Protein AF-A0A7S4HW28-F1 (afdb_monomer_lite)

Sequence (178 aa):
MPKGHEYREDPERFQRYLGRVSMVLRLIGKGMRHLHQEGVVHGNLSLETCGKFGDQWKLMGVAKAELVGERFPPSLLGENSPPESIDALSKLFKKRLAASPAMDMWAFGKLMFEVIVGAPLIVFNKTKKTHHDMMALATIGGWNEGNLQEVVDQLTEAGIGTLGVDLVTHCLCPLPED

Secondary structure (DSSP, 8-state):
--S--GGGSSHHHHHHHHHHHHHHHHHHHHHHHHHHHTTEE----SGGGEEEETTEEEE--GGG-EETTSEE-GGG--TT--GGGB-TTT-SB-S-EE--HHHHHHHHHHHHHHHHHSS-SS---TTS-GGG-HHHHHHHHT--HHHHHHHHHHHHHTT--HHHHHHHHHHT-SSTT-

pLDDT: mean 90.47, std 9.58, range [35.88, 97.69]

Radius of gyration: 16.27 Å; chains: 1; bounding box: 37×36×38 Å

Organism: NCBI:txid265563

Foldseek 3Di:
DDDDPVLLVPPVSLVVLVVVLVVQLVLVVVQLVVCVVVQKFQLQDDPVQWDDDPNDIDGHNSVQIDGAQDWRALVSDFLQFALVQADQPVLFGDRGDGRDSLRVLSSSLQRLLCSLLVHGLFDDDPVDGRRPRSVSSNCRNVDDPVSLVVSLVSNVVSPPDDVSSVSSSVSRHNDSVD

InterPro domains:
  IPR011009 Protein kinase-like domain superfamily [SSF56112] (24-176)

Structure (mmCIF, N/CA/C/O backbone):
data_AF-A0A7S4HW28-F1
#
_entry.id   AF-A0A7S4HW28-F1
#
loop_
_atom_site.group_PDB
_atom_site.id
_atom_site.type_symbol
_atom_site.label_atom_id
_atom_site.label_alt_id
_atom_site.label_comp_id
_atom_site.label_asym_id
_atom_site.label_entity_id
_atom_site.label_seq_id
_atom_site.pdbx_PDB_ins_code
_atom_site.Cartn_x
_atom_site.Cartn_y
_atom_site.Cartn_z
_atom_site.occupancy
_atom_site.B_iso_or_equiv
_atom_site.auth_seq_id
_atom_site.auth_comp_id
_atom_site.auth_asym_id
_atom_site.auth_atom_id
_atom_site.pdbx_PDB_model_num
ATOM 1 N N . MET A 1 1 ? -19.281 8.237 -2.129 1.00 35.88 1 MET A N 1
ATOM 2 C CA . MET A 1 1 ? -18.638 7.702 -0.910 1.00 35.88 1 MET A CA 1
ATOM 3 C C . MET A 1 1 ? -19.530 8.058 0.267 1.00 35.88 1 MET A C 1
ATOM 5 O O . MET A 1 1 ? -20.006 9.191 0.271 1.00 35.88 1 MET A O 1
ATOM 9 N N . PRO A 1 2 ? -19.857 7.124 1.177 1.00 37.12 2 PRO A N 1
ATOM 10 C CA . PRO A 1 2 ? -20.675 7.444 2.342 1.00 37.12 2 PRO A CA 1
ATOM 11 C C . PRO A 1 2 ? -19.987 8.542 3.156 1.00 37.12 2 PRO A C 1
ATOM 13 O O . PRO A 1 2 ? -18.766 8.528 3.303 1.00 37.12 2 PRO A O 1
ATOM 16 N N . LYS A 1 3 ? -20.770 9.516 3.617 1.00 43.44 3 LYS A N 1
ATOM 17 C CA . LYS A 1 3 ? -20.318 10.573 4.521 1.00 43.44 3 LYS A CA 1
ATOM 18 C C . LYS A 1 3 ? -19.989 9.958 5.887 1.00 43.44 3 LYS A C 1
ATOM 20 O O . LYS A 1 3 ? -20.760 9.133 6.358 1.00 43.44 3 LYS A O 1
ATOM 25 N N . GLY A 1 4 ? -18.883 10.409 6.478 1.00 59.78 4 GLY A N 1
ATOM 26 C CA . GLY A 1 4 ? -18.579 10.320 7.907 1.00 59.78 4 GLY A CA 1
ATOM 27 C C . GLY A 1 4 ? -18.082 8.960 8.391 1.00 59.78 4 GLY A C 1
ATOM 28 O O . GLY A 1 4 ? -18.775 7.952 8.294 1.00 59.78 4 GLY A O 1
ATOM 29 N N . HIS A 1 5 ? -16.901 8.935 9.008 1.00 66.56 5 HIS A N 1
ATOM 30 C CA . HIS A 1 5 ? -16.406 7.809 9.805 1.00 66.56 5 HIS A CA 1
ATOM 31 C C . HIS A 1 5 ? -17.216 7.628 11.109 1.00 66.56 5 HIS A C 1
ATOM 33 O O . HIS A 1 5 ? -16.648 7.321 12.146 1.00 66.56 5 HIS A O 1
ATOM 39 N N . GLU A 1 6 ? -18.543 7.793 11.068 1.00 73.69 6 GLU A N 1
ATOM 40 C CA . GLU A 1 6 ? -19.472 7.742 12.212 1.00 73.69 6 GLU A CA 1
ATOM 41 C C . GLU A 1 6 ? -19.380 6.407 12.967 1.00 73.69 6 GLU A C 1
ATOM 43 O O . GLU A 1 6 ? -19.633 6.322 14.162 1.00 73.69 6 GLU A O 1
ATOM 48 N N . TYR A 1 7 ? -18.953 5.337 12.289 1.00 75.12 7 TYR A N 1
ATOM 49 C CA . TYR A 1 7 ? -18.703 4.043 12.923 1.00 75.12 7 TYR A CA 1
ATOM 50 C C . TYR A 1 7 ? -17.519 4.042 13.902 1.00 75.12 7 TYR A C 1
ATOM 52 O O . TYR A 1 7 ? -17.384 3.071 14.640 1.00 75.12 7 TYR A O 1
ATOM 60 N N . ARG A 1 8 ? -16.659 5.071 13.883 1.00 80.50 8 ARG A N 1
ATOM 61 C CA . ARG A 1 8 ? -15.548 5.242 14.831 1.00 80.50 8 ARG A CA 1
ATOM 62 C C . ARG A 1 8 ? -15.997 5.806 16.174 1.00 80.50 8 ARG A C 1
ATOM 64 O O . ARG A 1 8 ? -15.308 5.588 17.161 1.00 80.50 8 ARG A O 1
ATOM 71 N N . GLU A 1 9 ? -17.134 6.498 16.217 1.00 84.94 9 GLU A N 1
ATOM 72 C CA . GLU A 1 9 ? -17.685 7.059 17.458 1.00 84.94 9 GLU A CA 1
ATOM 73 C C . GLU A 1 9 ? -18.259 5.970 18.377 1.00 84.94 9 GLU A C 1
ATOM 75 O O . GLU A 1 9 ? -18.348 6.160 19.587 1.00 84.94 9 GLU A O 1
ATOM 80 N N . ASP A 1 10 ? -18.610 4.811 17.809 1.00 89.38 10 ASP A N 1
ATOM 81 C CA . ASP A 1 10 ? -19.052 3.617 18.527 1.00 89.38 10 ASP A CA 1
ATOM 82 C C . ASP A 1 10 ? -17.892 2.604 18.628 1.00 89.38 10 ASP A C 1
ATOM 84 O O . ASP A 1 10 ? -17.556 1.951 17.628 1.00 89.38 10 ASP A O 1
ATOM 88 N N . PRO A 1 11 ? -17.294 2.415 19.823 1.00 87.81 11 PRO A N 1
ATOM 89 C CA . PRO A 1 11 ? -16.172 1.501 20.013 1.00 87.81 11 PRO A CA 1
ATOM 90 C C . PRO A 1 11 ? -16.478 0.057 19.605 1.00 87.81 11 PRO A C 1
ATOM 92 O O . PRO A 1 11 ? -15.613 -0.615 19.043 1.00 87.81 11 PRO A O 1
ATOM 95 N N . GLU A 1 12 ? -17.697 -0.443 19.836 1.00 89.94 12 GLU A N 1
ATOM 96 C CA . GLU A 1 12 ? -18.048 -1.813 19.454 1.00 89.94 12 GLU A CA 1
ATOM 97 C C . GLU A 1 12 ? -18.112 -1.961 17.937 1.00 89.94 12 GLU A C 1
ATOM 99 O O . GLU A 1 12 ? -17.606 -2.935 17.365 1.00 89.94 12 GLU A O 1
ATOM 104 N N . ARG A 1 13 ? -18.739 -0.993 17.266 1.00 89.50 13 ARG A N 1
ATOM 105 C CA . ARG A 1 13 ? -18.843 -0.993 15.807 1.00 89.50 13 ARG A CA 1
ATOM 106 C C . ARG A 1 13 ? -17.468 -0.850 15.165 1.00 89.50 13 ARG A C 1
ATOM 108 O O . ARG A 1 13 ? -17.190 -1.550 14.186 1.00 89.50 13 ARG A O 1
ATOM 115 N N . PHE A 1 14 ? -16.602 -0.022 15.742 1.00 89.12 14 PHE A N 1
ATOM 116 C CA . PHE A 1 14 ? -15.226 0.141 15.303 1.00 89.12 14 PHE A CA 1
ATOM 117 C C . PHE A 1 14 ? -14.407 -1.148 15.460 1.00 89.12 14 PHE A C 1
ATOM 119 O O . PHE A 1 14 ? -13.773 -1.597 14.504 1.00 89.12 14 PHE A O 1
ATOM 126 N N . GLN A 1 15 ? -14.503 -1.829 16.604 1.00 89.25 15 GLN A N 1
ATOM 127 C CA . GLN A 1 15 ? -13.826 -3.114 16.817 1.00 89.25 15 GLN A CA 1
ATOM 128 C C . GLN A 1 15 ? -14.315 -4.202 15.849 1.00 89.25 15 GLN A C 1
ATOM 130 O O . GLN A 1 15 ? -13.515 -4.939 15.269 1.00 89.25 15 GLN A O 1
ATOM 135 N N . ARG A 1 16 ? -15.628 -4.277 15.585 1.00 92.12 16 ARG A N 1
ATOM 136 C CA . ARG A 1 16 ? -16.177 -5.200 14.572 1.00 92.12 16 ARG A CA 1
ATOM 137 C C . ARG A 1 16 ? -15.664 -4.876 13.167 1.00 92.12 16 ARG A C 1
ATOM 139 O O . ARG A 1 16 ? -15.419 -5.796 12.384 1.00 92.12 16 ARG A O 1
ATOM 146 N N . TYR A 1 17 ? -15.510 -3.593 12.840 1.00 91.62 17 TYR A N 1
ATOM 147 C CA . TYR A 1 17 ? -14.915 -3.152 11.582 1.00 91.62 17 TYR A CA 1
ATOM 148 C C . TYR A 1 17 ? -13.456 -3.608 11.464 1.00 91.62 17 TYR A C 1
ATOM 150 O O . TYR A 1 17 ? -13.123 -4.296 10.498 1.00 91.62 17 TYR A O 1
ATOM 158 N N . LEU A 1 18 ? -12.621 -3.324 12.469 1.00 91.25 18 LEU A N 1
ATOM 159 C CA . LEU A 1 18 ? -11.217 -3.746 12.492 1.00 91.25 18 LEU A CA 1
ATOM 160 C C . LEU A 1 18 ? -11.066 -5.267 12.401 1.00 91.25 18 LEU A C 1
ATOM 162 O O . LEU A 1 18 ? -10.241 -5.755 11.630 1.00 91.25 18 LEU A O 1
ATOM 166 N N . GLY A 1 19 ? -11.911 -6.029 13.100 1.00 92.25 19 GLY A N 1
ATOM 167 C CA . GLY A 1 19 ? -11.922 -7.489 12.999 1.00 92.25 19 GLY A CA 1
ATOM 168 C C . GLY A 1 19 ? -12.195 -7.985 11.574 1.00 92.25 19 GLY A C 1
ATOM 169 O O . GLY A 1 19 ? -11.534 -8.908 11.089 1.00 92.25 19 GLY A O 1
ATOM 170 N N . ARG A 1 20 ? -13.125 -7.342 10.854 1.00 92.00 20 ARG A N 1
ATOM 171 C CA . ARG A 1 20 ? -13.393 -7.659 9.441 1.00 92.00 20 ARG A CA 1
ATOM 172 C C . ARG A 1 20 ? -12.233 -7.261 8.537 1.00 92.00 20 ARG A C 1
ATOM 174 O O . ARG A 1 20 ? -11.837 -8.067 7.699 1.00 92.00 20 ARG A O 1
ATOM 181 N N . VAL A 1 21 ? -11.688 -6.060 8.710 1.00 92.25 21 VAL A N 1
ATOM 182 C CA . VAL A 1 21 ? -10.539 -5.565 7.938 1.00 92.25 21 VAL A CA 1
ATOM 183 C C . VAL A 1 21 ? -9.337 -6.493 8.109 1.00 92.25 21 VAL A C 1
ATOM 185 O O . VAL A 1 21 ? -8.796 -6.969 7.115 1.00 92.25 21 VAL A O 1
ATOM 188 N N . SER A 1 22 ? -8.991 -6.856 9.346 1.00 92.69 22 SER A N 1
ATOM 189 C CA . SER A 1 22 ? -7.907 -7.796 9.655 1.00 92.69 22 SER A CA 1
ATOM 190 C C . SER A 1 22 ? -8.101 -9.152 8.965 1.00 92.69 22 SER A C 1
ATOM 192 O O . SER A 1 22 ? -7.177 -9.688 8.349 1.00 92.69 22 SER A O 1
ATOM 194 N N . MET A 1 23 ? -9.325 -9.695 8.983 1.00 93.56 23 MET A N 1
ATOM 195 C CA . MET A 1 23 ? -9.638 -10.940 8.280 1.00 93.56 23 MET A CA 1
ATOM 196 C C . MET A 1 23 ? -9.405 -10.824 6.767 1.00 93.56 23 MET A C 1
ATOM 198 O O . MET A 1 23 ? -8.824 -11.738 6.179 1.00 93.56 23 MET A O 1
ATOM 202 N N . VAL A 1 24 ? -9.853 -9.731 6.143 1.00 93.44 24 VAL A N 1
ATOM 203 C CA . VAL A 1 24 ? -9.706 -9.500 4.697 1.00 93.44 24 VAL A CA 1
ATOM 204 C C . VAL A 1 24 ? -8.238 -9.314 4.318 1.00 93.44 24 VAL A C 1
ATOM 206 O O . VAL A 1 24 ? -7.753 -10.012 3.428 1.00 93.44 24 VAL A O 1
ATOM 209 N N . LEU A 1 25 ? -7.506 -8.462 5.037 1.00 94.12 25 LEU A N 1
ATOM 210 C CA . LEU A 1 25 ? -6.076 -8.233 4.822 1.00 94.12 25 LEU A CA 1
ATOM 211 C C . LEU A 1 25 ? -5.265 -9.523 4.968 1.00 94.12 25 LEU A C 1
ATOM 213 O O . LEU A 1 25 ? -4.385 -9.799 4.158 1.00 94.12 25 LEU A O 1
ATOM 217 N N . ARG A 1 26 ? -5.615 -10.386 5.928 1.00 94.50 26 ARG A N 1
ATOM 218 C CA . ARG A 1 26 ? -4.982 -11.703 6.075 1.00 94.50 26 ARG A CA 1
ATOM 219 C C . ARG A 1 26 ? -5.215 -12.613 4.866 1.00 94.50 26 ARG A C 1
ATOM 221 O O . ARG A 1 26 ? -4.330 -13.390 4.515 1.00 94.50 26 ARG A O 1
ATOM 228 N N . LEU A 1 27 ? -6.398 -12.574 4.249 1.00 93.62 27 LEU A N 1
ATOM 229 C CA . LEU A 1 27 ? -6.679 -13.353 3.035 1.00 93.62 27 LEU A CA 1
ATOM 230 C C . LEU A 1 27 ? -5.891 -12.816 1.835 1.00 93.62 27 LEU A C 1
ATOM 232 O O . LEU A 1 27 ? -5.320 -13.606 1.087 1.00 93.62 27 LEU A O 1
ATOM 236 N N . ILE A 1 28 ? -5.805 -11.493 1.708 1.00 93.88 28 ILE A N 1
ATOM 237 C CA . ILE A 1 28 ? -4.995 -10.806 0.694 1.00 93.88 28 ILE A CA 1
ATOM 238 C C . ILE A 1 28 ? -3.517 -11.186 0.852 1.00 93.88 28 ILE A C 1
ATOM 240 O O . ILE A 1 28 ? -2.918 -11.688 -0.097 1.00 93.88 28 ILE A O 1
ATOM 244 N N . GLY A 1 29 ? -2.964 -11.081 2.064 1.00 95.06 29 GLY A N 1
ATOM 245 C CA . GLY A 1 29 ? -1.578 -11.460 2.352 1.00 95.06 29 GLY A CA 1
ATOM 246 C C . GLY A 1 29 ? -1.282 -12.940 2.080 1.00 95.06 29 GLY A C 1
ATOM 247 O O . GLY A 1 29 ? -0.209 -13.277 1.587 1.00 95.06 29 GLY A O 1
ATOM 248 N N . LYS A 1 30 ? -2.243 -13.850 2.313 1.00 95.25 30 LYS A N 1
ATOM 249 C CA . LYS A 1 30 ? -2.107 -15.262 1.902 1.00 95.25 30 LYS A CA 1
ATOM 250 C C . LYS A 1 30 ? -2.019 -15.420 0.383 1.00 95.25 30 LYS A C 1
ATOM 252 O O . LYS A 1 30 ? -1.219 -16.227 -0.080 1.00 95.25 30 LYS A O 1
ATOM 257 N N . GLY A 1 31 ? -2.838 -14.681 -0.366 1.00 94.06 31 GLY A N 1
ATOM 258 C CA . GLY A 1 31 ? -2.812 -14.687 -1.828 1.00 94.06 31 GLY A CA 1
ATOM 259 C C . GLY A 1 31 ? -1.495 -14.146 -2.381 1.00 94.06 31 GLY A C 1
ATOM 260 O O . GLY A 1 31 ? -0.887 -14.790 -3.228 1.00 94.06 31 GLY A O 1
ATOM 261 N N . MET A 1 32 ? -1.013 -13.024 -1.842 1.00 95.69 32 MET A N 1
ATOM 262 C CA . MET A 1 32 ? 0.290 -12.458 -2.207 1.00 95.69 32 MET A CA 1
ATOM 263 C C . MET A 1 32 ? 1.430 -13.430 -1.927 1.00 95.69 32 MET A C 1
ATOM 265 O O . MET A 1 32 ? 2.230 -13.703 -2.812 1.00 95.69 32 MET A O 1
ATOM 269 N N . ARG A 1 33 ? 1.467 -14.016 -0.724 1.00 96.31 33 ARG A N 1
ATOM 270 C CA . ARG A 1 33 ? 2.502 -14.988 -0.364 1.00 96.31 33 ARG A CA 1
ATOM 271 C C . ARG A 1 33 ? 2.540 -16.165 -1.334 1.00 96.31 33 ARG A C 1
ATOM 273 O O . ARG A 1 33 ? 3.624 -16.621 -1.667 1.00 96.31 33 ARG A O 1
ATOM 280 N N . HIS A 1 34 ? 1.381 -16.656 -1.775 1.00 96.44 34 HIS A N 1
ATOM 281 C CA . HIS A 1 34 ? 1.330 -17.724 -2.770 1.00 96.44 34 HIS A CA 1
ATOM 282 C C . HIS A 1 34 ? 1.967 -17.293 -4.098 1.00 96.44 34 HIS A C 1
ATOM 284 O O . HIS A 1 34 ? 2.788 -18.032 -4.622 1.00 96.44 34 HIS A O 1
ATOM 290 N N . LEU A 1 35 ? 1.663 -16.089 -4.598 1.00 96.44 35 LEU A N 1
ATOM 291 C CA . LEU A 1 35 ? 2.305 -15.556 -5.807 1.00 96.44 35 LEU A CA 1
ATOM 292 C C . LEU A 1 35 ? 3.825 -15.437 -5.631 1.00 96.44 35 LEU A C 1
ATOM 294 O O . LEU A 1 35 ? 4.579 -15.927 -6.467 1.00 96.44 35 LEU A O 1
ATOM 298 N N . HIS A 1 36 ? 4.281 -14.867 -4.513 1.00 97.00 36 HIS A N 1
ATOM 299 C CA . HIS A 1 36 ? 5.710 -14.698 -4.233 1.00 97.00 36 HIS A CA 1
ATOM 300 C C . HIS A 1 36 ? 6.450 -16.038 -4.117 1.00 97.00 36 HIS A C 1
ATOM 302 O O . HIS A 1 36 ? 7.584 -16.141 -4.575 1.00 97.00 36 HIS A O 1
ATOM 308 N N . GLN A 1 37 ? 5.815 -17.074 -3.557 1.00 97.69 37 GLN A N 1
ATOM 309 C CA . GLN A 1 37 ? 6.373 -18.433 -3.491 1.00 97.69 37 GLN A CA 1
ATOM 310 C C . GLN A 1 37 ? 6.559 -19.072 -4.874 1.00 97.69 37 GLN A C 1
ATOM 312 O O . GLN A 1 37 ? 7.497 -19.841 -5.059 1.00 97.69 37 GLN A O 1
ATOM 317 N N . GLU A 1 38 ? 5.716 -18.712 -5.841 1.00 97.12 38 GLU A N 1
ATOM 318 C CA . GLU A 1 38 ? 5.833 -19.129 -7.244 1.00 97.12 38 GLU A CA 1
ATOM 319 C C . GLU A 1 38 ? 6.745 -18.194 -8.065 1.00 97.12 38 GLU A C 1
ATOM 321 O O . GLU A 1 38 ? 6.828 -18.315 -9.285 1.00 97.12 38 GLU A O 1
ATOM 326 N N . GLY A 1 39 ? 7.428 -17.239 -7.421 1.00 97.19 39 GLY A N 1
ATOM 327 C CA . GLY A 1 39 ? 8.303 -16.283 -8.101 1.00 97.19 39 GLY A CA 1
ATOM 328 C C . GLY A 1 39 ? 7.548 -15.247 -8.937 1.00 97.19 39 GLY A C 1
ATOM 329 O O . GLY A 1 39 ? 8.095 -14.744 -9.915 1.00 97.19 39 GLY A O 1
ATOM 330 N N . VAL A 1 40 ? 6.308 -14.918 -8.564 1.00 96.94 40 VAL A N 1
ATOM 331 C CA . VAL A 1 40 ? 5.442 -13.959 -9.265 1.00 96.94 40 VAL A CA 1
ATOM 332 C C . VAL A 1 40 ? 5.182 -12.732 -8.392 1.00 96.94 40 VAL A C 1
ATOM 334 O O . VAL A 1 40 ? 4.754 -12.862 -7.250 1.00 96.94 40 VAL A O 1
ATOM 337 N N . VAL A 1 41 ? 5.370 -11.537 -8.947 1.00 96.50 41 VAL A N 1
ATOM 338 C CA . VAL A 1 41 ? 5.010 -10.237 -8.360 1.00 96.50 41 VAL A CA 1
ATOM 339 C C . VAL A 1 41 ? 3.679 -9.784 -8.950 1.00 96.50 41 VAL A C 1
ATOM 341 O O . VAL A 1 41 ? 3.536 -9.720 -10.167 1.00 96.50 41 VAL A O 1
ATOM 344 N N . HIS A 1 42 ? 2.697 -9.456 -8.113 1.00 95.69 42 HIS A N 1
ATOM 345 C CA . HIS A 1 42 ? 1.364 -9.043 -8.553 1.00 95.69 42 HIS A CA 1
ATOM 346 C C . HIS A 1 42 ? 1.382 -7.697 -9.297 1.00 95.69 42 HIS A C 1
ATOM 348 O O . HIS A 1 42 ? 0.676 -7.526 -10.291 1.00 95.69 42 HIS A O 1
ATOM 354 N N . GLY A 1 43 ? 2.152 -6.723 -8.806 1.00 92.81 43 GLY A N 1
ATOM 355 C CA . GLY A 1 43 ? 2.495 -5.483 -9.507 1.00 92.81 43 GLY A CA 1
ATOM 356 C C . GLY A 1 43 ? 1.401 -4.410 -9.569 1.00 92.81 43 GLY A C 1
ATOM 357 O O . GLY A 1 43 ? 1.684 -3.263 -9.899 1.00 92.81 43 GLY A O 1
ATOM 358 N N . ASN A 1 44 ? 0.148 -4.747 -9.250 1.00 92.44 44 ASN A N 1
ATOM 359 C CA . ASN A 1 44 ? -0.983 -3.810 -9.290 1.00 92.44 44 ASN A CA 1
ATOM 360 C C . ASN A 1 44 ? -1.925 -3.960 -8.083 1.00 92.44 44 ASN A C 1
ATOM 362 O O . ASN A 1 44 ? -3.145 -3.945 -8.237 1.00 92.44 44 ASN A O 1
ATOM 366 N N . LEU A 1 45 ? -1.386 -4.188 -6.884 1.00 94.06 45 LEU A N 1
ATOM 367 C CA . LEU A 1 45 ? -2.215 -4.365 -5.692 1.00 94.06 45 LEU A CA 1
ATOM 368 C C . LEU A 1 45 ? -2.884 -3.039 -5.279 1.00 94.06 45 LEU A C 1
ATOM 370 O O . LEU A 1 45 ? -2.236 -2.000 -5.182 1.00 94.06 45 LEU A O 1
ATOM 374 N N . SER A 1 46 ? -4.201 -3.074 -5.076 1.00 92.31 46 SER A N 1
ATOM 375 C CA . SER A 1 46 ? -5.044 -1.929 -4.714 1.00 92.31 46 SER A CA 1
ATOM 376 C C . SER A 1 46 ? -6.399 -2.388 -4.161 1.00 92.31 46 SER A C 1
ATOM 378 O O . SER A 1 46 ? -6.734 -3.577 -4.211 1.00 92.31 46 SER A O 1
ATOM 380 N N . LEU A 1 47 ? -7.224 -1.442 -3.700 1.00 91.12 47 LEU A N 1
ATOM 381 C CA . LEU A 1 47 ? -8.623 -1.709 -3.342 1.00 91.12 47 LEU A CA 1
ATOM 382 C C . LEU A 1 47 ? -9.423 -2.294 -4.518 1.00 91.12 47 LEU A C 1
ATOM 384 O O . LEU A 1 47 ? -10.270 -3.158 -4.312 1.00 91.12 47 LEU A O 1
ATOM 388 N N . GLU A 1 48 ? -9.135 -1.867 -5.750 1.00 91.50 48 GLU A N 1
ATOM 389 C CA . GLU A 1 48 ? -9.856 -2.298 -6.956 1.00 91.50 48 GLU A CA 1
ATOM 390 C C . GLU A 1 48 ? -9.506 -3.728 -7.379 1.00 91.50 48 GLU A C 1
ATOM 392 O O . GLU A 1 48 ? -10.302 -4.411 -8.023 1.00 91.50 48 GLU A O 1
ATOM 397 N N . THR A 1 49 ? -8.324 -4.211 -6.993 1.00 93.19 49 THR A N 1
ATOM 398 C CA . THR A 1 49 ? -7.875 -5.579 -7.276 1.00 93.19 49 THR A CA 1
ATOM 399 C C . THR A 1 49 ? -8.205 -6.565 -6.159 1.00 93.19 49 THR A C 1
ATOM 401 O O . THR A 1 49 ? -7.833 -7.733 -6.248 1.00 93.19 49 THR A O 1
ATOM 404 N N . CYS A 1 50 ? -8.918 -6.131 -5.119 1.00 92.69 50 CYS A N 1
ATOM 405 C CA . CYS A 1 50 ? -9.369 -6.981 -4.023 1.00 92.69 50 CYS A CA 1
ATOM 406 C C . CYS A 1 50 ? -10.890 -7.149 -4.098 1.00 92.69 50 CYS A C 1
ATOM 408 O O . CYS A 1 50 ? -11.649 -6.254 -3.735 1.00 92.69 50 CYS A O 1
ATOM 410 N N . GLY A 1 51 ? -11.348 -8.306 -4.579 1.00 91.19 51 GLY A N 1
ATOM 411 C CA . GLY A 1 51 ? -12.768 -8.566 -4.827 1.00 91.19 51 GLY A CA 1
ATOM 412 C C . GLY A 1 51 ? -13.364 -9.601 -3.877 1.00 91.19 51 GLY A C 1
ATOM 413 O O . GLY A 1 51 ? -12.715 -10.594 -3.543 1.00 91.19 51 GLY A O 1
ATOM 414 N N . LYS A 1 52 ? -14.630 -9.410 -3.486 1.00 92.25 52 LYS A N 1
ATOM 415 C CA . LYS A 1 52 ? -15.422 -10.422 -2.772 1.00 92.25 52 LYS A CA 1
ATOM 416 C C . LYS A 1 52 ? -16.256 -11.242 -3.764 1.00 92.25 52 LYS A C 1
ATOM 418 O O . LYS A 1 52 ? -17.078 -10.692 -4.489 1.00 92.25 52 LYS A O 1
ATOM 423 N N . PHE A 1 53 ? -16.072 -12.558 -3.758 1.00 90.31 53 PHE A N 1
ATOM 424 C CA . PHE A 1 53 ? -16.765 -13.541 -4.590 1.00 90.31 53 PHE A CA 1
ATOM 425 C C . PHE A 1 53 ? -17.494 -14.543 -3.693 1.00 90.31 53 PHE A C 1
ATOM 427 O O . PHE A 1 53 ? -16.871 -15.445 -3.127 1.00 90.31 53 PHE A O 1
ATOM 434 N N . GLY A 1 54 ? -18.809 -14.375 -3.538 1.00 89.94 54 GLY A N 1
ATOM 435 C CA . GLY A 1 54 ? -19.564 -15.111 -2.521 1.00 89.94 54 GLY A CA 1
ATOM 436 C C . GLY A 1 54 ? -18.998 -14.806 -1.134 1.00 89.94 54 GLY A C 1
ATOM 437 O O . GLY A 1 54 ? -18.879 -13.640 -0.765 1.00 89.94 54 GLY A O 1
ATOM 438 N N . ASP A 1 55 ? -18.580 -15.834 -0.400 1.00 86.31 55 ASP A N 1
ATOM 439 C CA . ASP A 1 55 ? -17.987 -15.687 0.938 1.00 86.31 55 ASP A CA 1
ATOM 440 C C . ASP A 1 55 ? -16.457 -15.552 0.940 1.00 86.31 55 ASP A C 1
ATOM 442 O O . ASP A 1 55 ? -15.842 -15.424 2.000 1.00 86.31 55 ASP A O 1
ATOM 446 N N . GLN A 1 56 ? -15.820 -15.552 -0.233 1.00 85.19 56 GLN A N 1
ATOM 447 C CA . GLN A 1 56 ? -14.364 -15.506 -0.357 1.00 85.19 56 GLN A CA 1
ATOM 448 C C . GLN A 1 56 ? -13.872 -14.149 -0.854 1.00 85.19 56 GLN A C 1
ATOM 450 O O . GLN A 1 56 ? -14.488 -13.529 -1.715 1.00 85.19 56 GLN A O 1
ATOM 455 N N . TRP A 1 57 ? -12.714 -13.721 -0.357 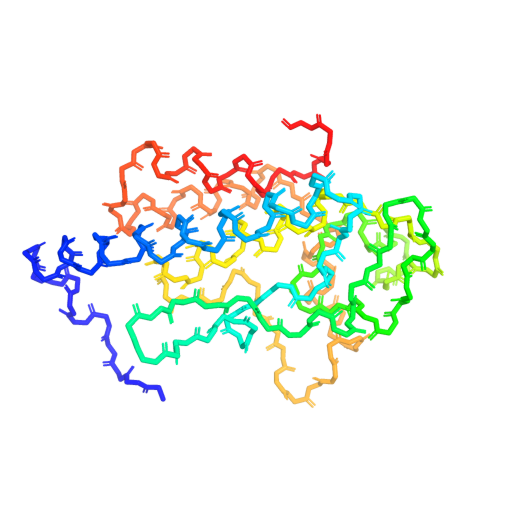1.00 89.94 57 TRP A N 1
ATOM 456 C CA . TRP A 1 57 ? -11.959 -12.606 -0.928 1.00 89.94 57 TRP A CA 1
ATOM 457 C C . TRP A 1 57 ? -10.864 -13.141 -1.839 1.00 89.94 57 TRP A C 1
ATOM 459 O O . TRP A 1 57 ? -10.188 -14.109 -1.487 1.00 89.94 57 TRP A O 1
ATOM 469 N N . LYS A 1 58 ? -10.708 -12.527 -3.011 1.00 89.81 58 LYS A N 1
ATOM 470 C CA . LYS A 1 58 ? -9.750 -12.937 -4.037 1.00 89.81 58 LYS A CA 1
ATOM 471 C C . LYS A 1 58 ? -8.962 -11.737 -4.545 1.00 89.81 58 LYS A C 1
ATOM 473 O O . LYS A 1 58 ? -9.509 -10.643 -4.692 1.00 89.81 58 LYS A O 1
ATOM 478 N N . LEU A 1 59 ? -7.694 -11.989 -4.851 1.00 92.44 59 LEU A N 1
ATOM 479 C CA . LEU A 1 59 ? -6.858 -11.085 -5.628 1.00 92.44 59 LEU A CA 1
ATOM 480 C C . LEU A 1 59 ? -7.221 -11.211 -7.110 1.00 92.44 59 LEU A C 1
ATOM 482 O O . LEU A 1 59 ? -7.337 -12.317 -7.639 1.00 92.44 59 LEU A O 1
ATOM 486 N N . MET A 1 60 ? -7.428 -10.074 -7.760 1.00 93.69 60 MET A N 1
ATOM 487 C CA . MET A 1 60 ? -7.735 -9.933 -9.184 1.00 93.69 60 MET A CA 1
ATOM 488 C C . MET A 1 60 ? -6.633 -9.125 -9.868 1.00 93.69 60 MET A C 1
ATOM 490 O O . MET A 1 60 ? -5.838 -8.484 -9.204 1.00 93.69 60 MET A O 1
ATOM 494 N N . GLY A 1 61 ? -6.619 -9.065 -11.201 1.00 87.81 61 GLY A N 1
ATOM 495 C CA . GLY A 1 61 ? -5.657 -8.214 -11.915 1.00 87.81 61 GLY A CA 1
ATOM 496 C C . GLY A 1 61 ? -4.278 -8.846 -12.126 1.00 87.81 61 GLY A C 1
ATOM 497 O O . GLY A 1 61 ? -3.357 -8.153 -12.544 1.00 87.81 61 GLY A O 1
ATOM 498 N N . VAL A 1 62 ? -4.170 -10.167 -11.953 1.00 87.44 62 VAL A N 1
ATOM 499 C CA . VAL A 1 62 ? -2.952 -10.965 -12.199 1.00 87.44 62 VAL A CA 1
ATOM 500 C C . VAL A 1 62 ? -2.424 -10.892 -13.638 1.00 87.44 62 VAL A C 1
ATOM 502 O O . VAL A 1 62 ? -1.296 -11.280 -13.891 1.00 87.44 62 VAL A O 1
ATOM 505 N N . ALA A 1 63 ? -3.197 -10.362 -14.590 1.00 87.25 63 ALA A N 1
ATOM 506 C CA . ALA A 1 63 ? -2.728 -10.121 -15.959 1.00 87.25 63 ALA A CA 1
ATOM 507 C C . ALA A 1 63 ? -1.589 -9.085 -16.042 1.00 87.25 63 ALA A C 1
ATOM 509 O O . ALA A 1 63 ? -0.943 -8.974 -17.078 1.00 87.25 63 ALA A O 1
ATOM 510 N N . LYS A 1 64 ? -1.381 -8.307 -14.973 1.00 86.25 64 LYS A N 1
ATOM 511 C CA . LYS A 1 64 ? -0.281 -7.348 -14.816 1.00 86.25 64 LYS A CA 1
ATOM 512 C C . LYS A 1 64 ? 0.865 -7.894 -13.954 1.00 86.25 64 LYS A C 1
ATOM 514 O O . LYS A 1 64 ? 1.745 -7.126 -13.577 1.00 86.25 64 LYS A O 1
ATOM 519 N N . ALA A 1 65 ? 0.803 -9.170 -13.581 1.00 93.00 65 ALA A N 1
ATOM 520 C CA . ALA A 1 65 ? 1.833 -9.792 -12.774 1.00 93.00 65 ALA A CA 1
ATOM 521 C C . ALA A 1 65 ? 3.076 -10.088 -13.620 1.00 93.00 65 ALA A C 1
ATOM 523 O O . ALA A 1 65 ? 2.969 -10.384 -14.808 1.00 93.00 65 ALA A O 1
ATOM 524 N N . GLU A 1 66 ? 4.238 -10.038 -12.983 1.00 95.19 66 GLU A N 1
ATOM 525 C CA . GLU A 1 66 ? 5.543 -10.251 -13.609 1.00 95.19 66 GLU A CA 1
ATOM 526 C C . GLU A 1 66 ? 6.352 -11.269 -12.803 1.00 95.19 66 GLU A C 1
ATOM 528 O O . GLU A 1 66 ? 6.152 -11.416 -11.596 1.00 95.19 66 GLU A O 1
ATOM 533 N N . LEU A 1 67 ? 7.279 -11.975 -13.449 1.00 96.62 67 LEU A N 1
ATOM 534 C CA . LEU A 1 67 ? 8.197 -12.869 -12.740 1.00 96.62 67 LEU A CA 1
ATOM 535 C C . LEU A 1 67 ? 9.248 -12.057 -11.978 1.00 96.62 67 LEU A C 1
ATOM 537 O O . LEU A 1 67 ? 9.729 -11.034 -12.461 1.00 96.62 67 LEU A O 1
ATOM 541 N N . VAL A 1 68 ? 9.633 -12.521 -10.791 1.00 97.06 68 VAL A N 1
ATOM 542 C CA . VAL A 1 68 ? 10.681 -11.885 -9.982 1.00 97.06 68 VAL A CA 1
ATOM 543 C C . VAL A 1 68 ? 11.974 -11.768 -10.794 1.00 97.06 68 VAL A C 1
ATOM 545 O O . VAL A 1 68 ? 12.436 -12.735 -11.395 1.00 97.06 68 VAL A O 1
ATOM 548 N N . GLY A 1 69 ? 12.567 -10.573 -10.796 1.00 94.56 69 GLY A N 1
ATOM 549 C CA . GLY A 1 69 ? 13.787 -10.257 -11.543 1.00 94.56 69 GLY A CA 1
ATOM 550 C C . GLY A 1 69 ? 13.558 -9.824 -12.994 1.00 94.56 69 GLY A C 1
ATOM 551 O O . GLY A 1 69 ? 14.438 -9.176 -13.566 1.00 94.56 69 GLY A O 1
ATOM 552 N N . GLU A 1 70 ? 12.385 -10.094 -13.574 1.00 94.56 70 GLU A N 1
ATOM 553 C CA . GLU A 1 70 ? 12.050 -9.619 -14.917 1.00 94.56 70 GLU A CA 1
ATOM 554 C C . GLU A 1 70 ? 11.828 -8.106 -14.948 1.00 94.56 70 GLU A C 1
ATOM 556 O O . GLU A 1 70 ? 11.620 -7.431 -13.933 1.00 94.56 70 GLU A O 1
ATOM 561 N N . ARG A 1 71 ? 11.894 -7.538 -16.153 1.00 91.44 71 ARG A N 1
ATOM 562 C CA . ARG A 1 71 ? 11.719 -6.100 -16.343 1.00 91.44 71 ARG A CA 1
ATOM 563 C C . ARG A 1 71 ? 10.257 -5.702 -16.137 1.00 91.44 71 ARG A C 1
ATOM 565 O O . ARG A 1 71 ? 9.425 -5.946 -17.002 1.00 91.44 71 ARG A O 1
ATOM 572 N N . PHE A 1 72 ? 9.993 -4.940 -15.081 1.00 88.44 72 PHE A N 1
ATOM 573 C CA . PHE A 1 72 ? 8.676 -4.387 -14.793 1.00 88.44 72 PHE A CA 1
ATOM 574 C C . PHE A 1 72 ? 8.334 -3.227 -15.756 1.00 88.44 72 PHE A C 1
ATOM 576 O O . PHE A 1 72 ? 9.075 -2.231 -15.814 1.00 88.44 72 PHE A O 1
ATOM 583 N N . PRO A 1 73 ? 7.243 -3.311 -16.542 1.00 86.19 73 PRO A N 1
ATOM 584 C CA . PRO A 1 73 ? 6.880 -2.270 -17.497 1.00 86.19 73 PRO A CA 1
ATOM 585 C C . PRO A 1 73 ? 6.471 -0.959 -16.800 1.00 86.19 73 PRO A C 1
ATOM 587 O O . PRO A 1 73 ? 5.586 -0.970 -15.943 1.00 86.19 73 PRO A O 1
ATOM 590 N N . PRO A 1 74 ? 6.995 0.211 -17.219 1.00 86.25 74 PRO A N 1
ATOM 591 C CA . PRO A 1 74 ? 6.617 1.493 -16.617 1.00 86.25 74 PRO A CA 1
ATOM 592 C C . PRO A 1 74 ? 5.129 1.838 -16.741 1.00 86.25 74 PRO A C 1
ATOM 594 O O . PRO A 1 74 ? 4.621 2.633 -15.963 1.00 86.25 74 PRO A O 1
ATOM 597 N N . SER A 1 75 ? 4.422 1.248 -17.711 1.00 84.50 75 SER A N 1
ATOM 598 C CA . SER A 1 75 ? 2.973 1.402 -17.894 1.00 84.50 75 SER A CA 1
ATOM 599 C C . SER A 1 75 ? 2.133 0.702 -16.824 1.00 84.50 75 SER A C 1
ATOM 601 O O . SER A 1 75 ? 0.929 0.939 -16.756 1.00 84.50 75 SER A O 1
ATOM 603 N N . LEU A 1 76 ? 2.734 -0.201 -16.045 1.00 85.81 76 LEU A N 1
ATOM 604 C CA . LEU A 1 76 ? 2.082 -0.865 -14.918 1.00 85.81 76 LEU A CA 1
ATOM 605 C C . LEU A 1 76 ? 2.314 -0.119 -13.599 1.00 85.81 76 LEU A C 1
ATOM 607 O O . LEU A 1 76 ? 1.598 -0.369 -12.635 1.00 85.81 76 LEU A O 1
ATOM 611 N N . LEU A 1 77 ? 3.272 0.813 -13.570 1.00 90.19 77 LEU A N 1
ATOM 612 C CA . LEU A 1 77 ? 3.504 1.685 -12.425 1.00 90.19 77 LEU A CA 1
ATOM 613 C C . LEU A 1 77 ? 2.403 2.749 -12.328 1.00 90.19 77 LEU A C 1
ATOM 615 O O . LEU A 1 77 ? 1.894 3.241 -13.336 1.00 90.19 77 LEU A O 1
ATOM 619 N N . GLY A 1 78 ? 2.026 3.101 -11.104 1.00 91.38 78 GLY A N 1
ATOM 620 C CA . GLY A 1 78 ? 0.891 3.966 -10.831 1.00 91.38 78 GLY A CA 1
ATOM 621 C C . GLY A 1 78 ? 0.803 4.374 -9.365 1.00 91.38 78 GLY A C 1
ATOM 622 O O . GLY A 1 78 ? 1.806 4.491 -8.669 1.00 91.38 78 GLY A O 1
ATOM 623 N N . GLU A 1 79 ? -0.416 4.607 -8.886 1.00 93.00 79 GLU A N 1
ATOM 624 C CA . GLU A 1 79 ? -0.661 5.253 -7.588 1.00 93.00 79 GLU A CA 1
ATOM 625 C C . GLU A 1 79 ? -0.186 4.436 -6.383 1.00 93.00 79 GLU A C 1
ATOM 627 O O . GLU A 1 79 ? 0.031 4.995 -5.312 1.00 93.00 79 GLU A O 1
ATOM 632 N N . ASN A 1 80 ? -0.039 3.120 -6.542 1.00 94.44 80 ASN A N 1
ATOM 633 C CA . ASN A 1 80 ? 0.388 2.199 -5.483 1.00 94.44 80 ASN A CA 1
ATOM 634 C C . ASN A 1 80 ? 1.843 1.755 -5.645 1.00 94.44 80 ASN A C 1
ATOM 636 O O . ASN A 1 80 ? 2.269 0.812 -4.989 1.00 94.44 80 ASN A O 1
ATOM 640 N N . SER A 1 81 ? 2.591 2.396 -6.542 1.00 94.00 81 SER A N 1
ATOM 641 C CA . SER A 1 81 ? 3.993 2.067 -6.753 1.00 94.00 81 SER A CA 1
ATOM 642 C C . SER A 1 81 ? 4.873 2.590 -5.613 1.00 94.00 81 SER A C 1
ATOM 644 O O . SER A 1 81 ? 4.562 3.633 -5.031 1.00 94.00 81 SER A O 1
ATOM 646 N N . PRO A 1 82 ? 5.964 1.874 -5.300 1.00 95.19 82 PRO A N 1
ATOM 647 C CA . PRO A 1 82 ? 6.830 2.199 -4.175 1.00 95.19 82 PRO A CA 1
ATOM 648 C C . PRO A 1 82 ? 7.848 3.307 -4.506 1.00 95.19 82 PRO A C 1
ATOM 650 O O . PRO A 1 82 ? 8.036 3.621 -5.691 1.00 95.19 82 PRO A O 1
ATOM 653 N N . PRO A 1 83 ? 8.524 3.901 -3.506 1.00 94.88 83 PRO A N 1
ATOM 654 C CA . PRO A 1 83 ? 9.497 4.982 -3.690 1.00 94.88 83 PRO A CA 1
ATOM 655 C C . PRO A 1 83 ? 10.601 4.641 -4.690 1.00 94.88 83 PRO A C 1
ATOM 657 O O . PRO A 1 83 ? 10.902 5.432 -5.586 1.00 94.88 83 PRO A O 1
ATOM 660 N N . GLU A 1 84 ? 11.143 3.423 -4.631 1.00 92.88 84 GLU A N 1
ATOM 661 C CA . GLU A 1 84 ? 12.216 2.957 -5.507 1.00 92.88 84 GLU A CA 1
ATOM 662 C C . GLU A 1 84 ? 11.799 2.841 -6.978 1.00 92.88 84 GLU A C 1
ATOM 664 O O . GLU A 1 84 ? 12.664 2.727 -7.852 1.00 92.88 84 GLU A O 1
ATOM 669 N N . SER A 1 85 ? 10.500 2.909 -7.281 1.00 93.44 85 SER A N 1
ATOM 670 C CA . SER A 1 85 ? 9.993 2.971 -8.653 1.00 93.44 85 SER A CA 1
ATOM 671 C C . SER A 1 85 ? 10.110 4.362 -9.285 1.00 93.44 85 SER A C 1
ATOM 673 O O . SER A 1 85 ? 9.988 4.483 -10.507 1.00 93.44 85 SER A O 1
ATOM 675 N N . ILE A 1 86 ? 10.373 5.403 -8.488 1.00 93.00 86 ILE A N 1
ATOM 676 C CA . ILE A 1 86 ? 10.525 6.788 -8.937 1.00 93.00 86 ILE A CA 1
ATOM 677 C C . ILE A 1 86 ? 12.007 7.119 -9.123 1.00 93.00 86 ILE A C 1
ATOM 679 O O . ILE A 1 86 ? 12.874 6.762 -8.328 1.00 93.00 86 ILE A O 1
ATOM 683 N N . ASP A 1 87 ? 12.322 7.799 -10.217 1.00 89.81 87 ASP A N 1
ATOM 684 C CA . ASP A 1 87 ? 13.643 8.343 -10.485 1.00 89.81 87 ASP A CA 1
ATOM 685 C C . ASP A 1 87 ? 13.814 9.684 -9.755 1.00 89.81 87 ASP A C 1
ATOM 687 O O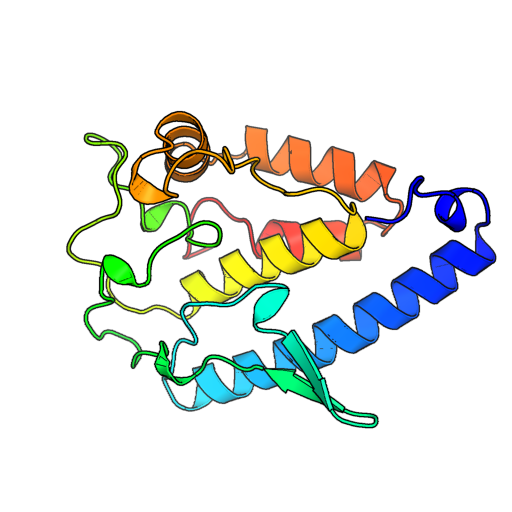 . ASP A 1 87 ? 13.066 10.632 -9.998 1.00 89.81 87 ASP A O 1
ATOM 691 N N . ALA A 1 88 ? 14.804 9.770 -8.863 1.00 83.25 88 ALA A N 1
ATOM 692 C CA . ALA A 1 88 ? 14.991 10.919 -7.974 1.00 83.25 88 ALA A CA 1
ATOM 693 C C . ALA A 1 88 ? 15.250 12.245 -8.716 1.00 83.25 88 ALA A C 1
ATOM 695 O O . ALA A 1 88 ? 14.884 13.312 -8.223 1.00 83.25 88 ALA A O 1
ATOM 696 N N . LEU A 1 89 ? 15.862 12.192 -9.906 1.00 83.12 89 LEU A N 1
ATOM 697 C CA . LEU A 1 89 ? 16.206 13.384 -10.686 1.00 83.12 89 LEU A CA 1
ATOM 698 C C . LEU A 1 89 ? 15.017 13.879 -11.509 1.00 83.12 89 LEU A C 1
ATOM 700 O O . LEU A 1 89 ? 14.667 15.057 -11.467 1.00 83.12 89 LEU A O 1
ATOM 704 N N . SER A 1 90 ? 14.397 12.979 -12.269 1.00 85.94 90 SER A N 1
ATOM 705 C CA . SER A 1 90 ? 13.298 13.322 -13.173 1.00 85.94 90 SER A CA 1
ATOM 706 C C . SER A 1 90 ? 11.939 13.390 -12.480 1.00 85.94 90 SER A C 1
ATOM 708 O O . SER A 1 90 ? 11.022 14.004 -13.025 1.00 85.94 90 SER A O 1
ATOM 710 N N . LYS A 1 91 ? 11.803 12.790 -11.287 1.00 85.25 91 LYS A N 1
ATOM 711 C CA . LYS A 1 91 ? 10.535 12.627 -10.554 1.00 85.25 91 LYS A CA 1
ATOM 712 C C . LYS A 1 91 ? 9.467 11.907 -11.384 1.00 85.25 91 LYS A C 1
ATOM 714 O O . LYS A 1 91 ? 8.275 12.180 -11.270 1.00 85.25 91 LYS A O 1
ATOM 719 N N . LEU A 1 92 ? 9.916 11.001 -12.248 1.00 88.00 92 LEU A N 1
ATOM 720 C CA . LEU A 1 92 ? 9.090 10.147 -13.094 1.00 88.00 92 LEU A CA 1
ATOM 721 C C . LEU A 1 92 ? 9.349 8.684 -12.747 1.00 88.00 92 LEU A C 1
ATOM 723 O O . LEU A 1 92 ? 10.373 8.344 -12.161 1.00 88.00 92 LEU A O 1
ATOM 727 N N . PHE A 1 93 ? 8.450 7.798 -13.164 1.00 90.44 93 PHE A N 1
ATOM 728 C CA . PHE A 1 93 ? 8.686 6.366 -13.035 1.00 90.44 93 PHE A CA 1
ATOM 729 C C . PHE A 1 93 ? 9.938 5.916 -13.795 1.00 90.44 93 PHE A C 1
ATOM 731 O O . PHE A 1 93 ? 10.170 6.299 -14.950 1.00 90.44 93 PHE A O 1
ATOM 738 N N . LYS A 1 94 ? 10.723 5.045 -13.160 1.00 90.81 94 LYS A N 1
ATOM 739 C CA . LYS A 1 94 ? 11.908 4.436 -13.759 1.00 90.81 94 LYS A CA 1
ATOM 740 C C . LYS A 1 94 ? 11.521 3.639 -15.000 1.00 90.81 94 LYS A C 1
ATOM 742 O O . LYS A 1 94 ? 10.574 2.861 -15.016 1.00 90.81 94 LYS A O 1
ATOM 747 N N . LYS A 1 95 ? 12.324 3.782 -16.058 1.00 87.31 95 LYS A N 1
ATOM 748 C CA . LYS A 1 95 ? 12.155 3.023 -17.315 1.00 87.31 95 LYS A CA 1
ATOM 749 C C . LYS A 1 95 ? 12.603 1.562 -17.207 1.00 87.31 95 LYS A C 1
ATOM 751 O O . LYS A 1 95 ? 12.322 0.757 -18.103 1.00 87.31 95 LYS A O 1
ATOM 756 N N . ARG A 1 96 ? 13.389 1.262 -16.174 1.00 86.12 96 ARG A N 1
ATOM 757 C CA . ARG A 1 96 ? 13.987 -0.038 -15.884 1.00 86.12 96 ARG A CA 1
ATOM 758 C C . ARG A 1 96 ? 13.871 -0.259 -14.382 1.00 86.12 96 ARG A C 1
ATOM 760 O O . ARG A 1 96 ? 14.587 0.379 -13.619 1.00 86.12 96 ARG A O 1
ATOM 767 N N . LEU A 1 97 ? 12.946 -1.121 -13.999 1.00 91.94 97 LEU A N 1
ATOM 768 C CA . LEU A 1 97 ? 12.764 -1.601 -12.640 1.00 91.94 97 LEU A CA 1
ATOM 769 C C . LEU A 1 97 ? 12.651 -3.121 -12.739 1.00 91.94 97 LEU A C 1
ATOM 771 O O . LEU A 1 97 ? 11.991 -3.611 -13.655 1.00 91.94 97 LEU A O 1
ATOM 775 N N . ALA A 1 98 ? 13.342 -3.850 -11.872 1.00 94.12 98 ALA A 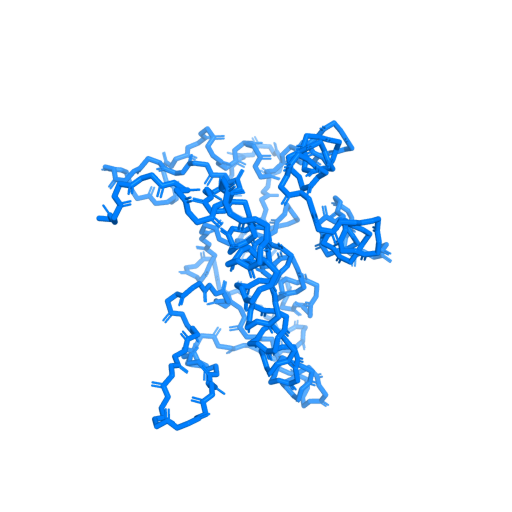N 1
ATOM 776 C CA . ALA A 1 98 ? 13.161 -5.291 -11.770 1.00 94.12 98 ALA A CA 1
ATOM 777 C C . ALA A 1 98 ? 11.933 -5.562 -10.899 1.00 94.12 98 ALA A C 1
ATOM 779 O O . ALA A 1 98 ? 11.759 -4.907 -9.870 1.00 94.12 98 ALA A O 1
ATOM 780 N N . ALA A 1 99 ? 11.089 -6.504 -11.306 1.00 94.62 99 ALA A N 1
ATOM 781 C CA . ALA A 1 99 ? 9.971 -6.936 -10.489 1.00 94.62 99 ALA A CA 1
ATOM 782 C C . ALA A 1 99 ? 10.509 -7.550 -9.188 1.00 94.62 99 ALA A C 1
ATOM 784 O O . ALA A 1 99 ? 11.330 -8.470 -9.217 1.00 94.62 99 ALA A O 1
ATOM 785 N N . SER A 1 100 ? 10.045 -7.038 -8.050 1.00 95.00 100 SER A N 1
ATOM 786 C CA . SER A 1 100 ? 10.431 -7.514 -6.721 1.00 95.00 100 SER A CA 1
ATOM 787 C C . SER A 1 100 ? 9.196 -7.674 -5.832 1.00 95.00 100 SER A C 1
ATOM 789 O O . SER A 1 100 ? 8.301 -6.827 -5.905 1.00 95.00 100 SER A O 1
ATOM 791 N N . PRO A 1 101 ? 9.144 -8.694 -4.951 1.00 96.00 101 PRO A N 1
ATOM 792 C CA . PRO A 1 101 ? 8.090 -8.818 -3.945 1.00 96.00 101 PRO A CA 1
ATOM 793 C C . PRO A 1 101 ? 7.900 -7.557 -3.091 1.00 96.00 101 PRO A C 1
ATOM 795 O O . PRO A 1 101 ? 6.773 -7.258 -2.701 1.00 96.00 101 PRO A O 1
ATOM 798 N N . ALA A 1 102 ? 8.971 -6.784 -2.861 1.00 95.12 102 ALA A N 1
ATOM 799 C CA . ALA A 1 102 ? 8.929 -5.522 -2.118 1.00 95.12 102 ALA A CA 1
ATOM 800 C C . ALA A 1 102 ? 7.915 -4.519 -2.701 1.00 95.12 102 ALA A C 1
ATOM 802 O O . ALA A 1 102 ? 7.243 -3.811 -1.955 1.00 95.12 102 ALA A O 1
ATOM 803 N N . MET A 1 103 ? 7.706 -4.536 -4.024 1.00 95.00 103 MET A N 1
ATOM 804 C CA . MET A 1 103 ? 6.711 -3.682 -4.677 1.00 95.00 103 MET A CA 1
ATOM 805 C C . MET A 1 103 ? 5.285 -3.994 -4.212 1.00 95.00 103 MET A C 1
ATOM 807 O O . MET A 1 103 ? 4.487 -3.084 -3.983 1.00 95.00 103 MET A O 1
ATOM 811 N N . ASP A 1 104 ? 4.958 -5.280 -4.061 1.00 95.94 104 ASP A N 1
ATOM 812 C CA . ASP A 1 104 ? 3.652 -5.685 -3.547 1.00 95.94 104 ASP A CA 1
ATOM 813 C C . ASP A 1 104 ? 3.545 -5.437 -2.043 1.00 95.94 104 ASP A C 1
ATOM 815 O O . ASP A 1 104 ? 2.461 -5.106 -1.569 1.00 95.94 104 ASP A O 1
ATOM 819 N N . MET A 1 105 ? 4.645 -5.586 -1.295 1.00 97.00 105 MET A N 1
ATOM 820 C CA . MET A 1 105 ? 4.672 -5.306 0.144 1.00 97.00 105 MET A CA 1
ATOM 821 C C . MET A 1 105 ? 4.358 -3.840 0.427 1.00 97.00 105 MET A C 1
ATOM 823 O O . MET A 1 105 ? 3.473 -3.560 1.235 1.00 97.00 105 MET A O 1
ATOM 827 N N . TRP A 1 106 ? 4.965 -2.920 -0.320 1.00 97.25 106 TRP A N 1
ATOM 828 C CA . TRP A 1 106 ? 4.622 -1.503 -0.269 1.00 97.25 106 TRP A CA 1
ATOM 829 C C . TRP A 1 106 ? 3.149 -1.243 -0.576 1.00 97.25 106 TRP A C 1
ATOM 831 O O . TRP A 1 106 ? 2.430 -0.613 0.205 1.00 97.25 106 TRP A O 1
ATOM 841 N N . ALA A 1 107 ? 2.668 -1.763 -1.708 1.00 96.69 107 ALA A N 1
ATOM 842 C CA . ALA A 1 107 ? 1.279 -1.589 -2.112 1.00 96.69 107 ALA A CA 1
ATOM 843 C C . ALA A 1 107 ? 0.307 -2.182 -1.074 1.00 96.69 107 ALA A C 1
ATOM 845 O O . ALA A 1 107 ? -0.787 -1.653 -0.870 1.00 96.69 107 ALA A O 1
ATOM 846 N N . PHE A 1 108 ? 0.710 -3.250 -0.381 1.00 97.38 108 PHE A N 1
ATOM 847 C CA . PHE A 1 108 ? -0.053 -3.861 0.699 1.00 97.38 108 PHE A CA 1
ATOM 848 C C . PHE A 1 108 ? -0.056 -2.990 1.955 1.00 97.38 108 PHE A C 1
ATOM 850 O O . PHE A 1 108 ? -1.122 -2.780 2.526 1.00 97.38 108 PHE A O 1
ATOM 857 N N . GLY A 1 109 ? 1.083 -2.412 2.345 1.00 97.56 109 GLY A N 1
ATOM 858 C CA . GLY A 1 109 ? 1.164 -1.413 3.416 1.00 97.56 109 GLY A CA 1
ATOM 859 C C . GLY A 1 109 ? 0.242 -0.226 3.161 1.00 97.56 109 GLY A C 1
ATOM 860 O O . GLY A 1 109 ? -0.573 0.139 4.012 1.00 97.56 109 GLY A O 1
ATOM 861 N N . LYS A 1 110 ? 0.280 0.302 1.935 1.00 97.62 110 LYS A N 1
ATOM 862 C CA . LYS A 1 110 ? -0.60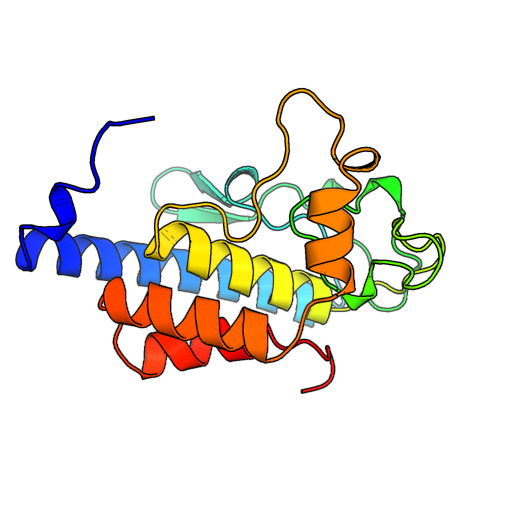3 1.384 1.498 1.00 97.62 110 LYS A CA 1
ATOM 863 C C . LYS A 1 110 ? -2.075 0.975 1.570 1.00 97.62 110 LYS A C 1
ATOM 865 O O . LYS A 1 110 ? -2.883 1.702 2.138 1.00 97.62 110 LYS A O 1
ATOM 870 N N . LEU A 1 111 ? -2.425 -0.210 1.068 1.00 96.69 111 LEU A N 1
ATOM 871 C CA . LEU A 1 111 ? -3.779 -0.760 1.167 1.00 96.69 111 LEU A CA 1
ATOM 872 C C . LEU A 1 111 ? -4.248 -0.855 2.626 1.00 96.69 111 LEU A C 1
ATOM 874 O O . LEU A 1 111 ? -5.373 -0.459 2.927 1.00 96.69 111 LEU A O 1
ATOM 878 N N . MET A 1 112 ? -3.402 -1.381 3.521 1.00 97.38 112 MET A N 1
ATOM 879 C CA . MET A 1 112 ? -3.697 -1.513 4.950 1.00 97.38 112 MET A CA 1
ATOM 880 C C . MET A 1 112 ? -3.974 -0.152 5.583 1.00 97.38 112 MET A C 1
ATOM 882 O O . MET A 1 112 ? -4.989 0.007 6.262 1.00 97.38 112 MET A O 1
ATOM 886 N N . PHE A 1 113 ? -3.119 0.834 5.309 1.00 97.50 113 PHE A N 1
ATOM 887 C CA . PHE A 1 113 ? -3.329 2.208 5.745 1.00 97.50 113 PHE A CA 1
ATOM 888 C C . PHE A 1 113 ? -4.684 2.742 5.271 1.00 97.50 113 PHE A C 1
ATOM 890 O O . PHE A 1 113 ? -5.492 3.182 6.086 1.00 97.50 113 PHE A O 1
ATOM 897 N N . GLU A 1 114 ? -4.977 2.645 3.974 1.00 95.75 114 GLU A N 1
ATOM 898 C CA . GLU A 1 114 ? -6.177 3.243 3.386 1.00 95.75 114 GLU A CA 1
ATOM 899 C C . GLU A 1 114 ? -7.474 2.632 3.924 1.00 95.75 114 GLU A C 1
ATOM 901 O O . GLU A 1 114 ? -8.446 3.353 4.142 1.00 95.75 114 GLU A O 1
ATOM 906 N N . VAL A 1 115 ? -7.511 1.322 4.195 1.00 94.25 115 VAL A N 1
ATOM 907 C CA . VAL A 1 115 ? -8.699 0.696 4.804 1.00 94.25 115 VAL A CA 1
ATOM 908 C C . VAL A 1 115 ? -8.834 1.021 6.289 1.00 94.25 115 VAL A C 1
ATOM 910 O O . VAL A 1 115 ? -9.949 1.099 6.800 1.00 94.25 115 VAL A O 1
ATOM 913 N N . ILE A 1 116 ? -7.732 1.213 7.007 1.00 94.00 116 ILE A N 1
ATOM 914 C CA . ILE A 1 116 ? -7.763 1.522 8.439 1.00 94.00 116 ILE A CA 1
ATOM 915 C C . ILE A 1 116 ? -8.129 2.990 8.656 1.00 94.00 116 ILE A C 1
ATOM 917 O O . ILE A 1 116 ? -9.102 3.301 9.352 1.00 94.00 116 ILE A O 1
ATOM 921 N N . VAL A 1 117 ? -7.361 3.883 8.033 1.00 93.94 117 VAL A N 1
ATOM 922 C CA . VAL A 1 117 ? -7.486 5.338 8.144 1.00 93.94 117 VAL A CA 1
ATOM 923 C C . VAL A 1 117 ? -8.683 5.835 7.340 1.00 93.94 117 VAL A C 1
ATOM 925 O O . VAL A 1 117 ? -9.308 6.821 7.724 1.00 93.94 117 VAL A O 1
ATOM 928 N N . GLY A 1 118 ? -9.088 5.111 6.296 1.00 92.31 118 GLY A N 1
ATOM 929 C CA . GLY A 1 118 ? -10.238 5.468 5.471 1.00 92.31 118 GLY A CA 1
ATOM 930 C C . GLY A 1 118 ? -9.995 6.699 4.592 1.00 92.31 118 GLY A C 1
ATOM 931 O O . GLY A 1 118 ? -10.948 7.295 4.092 1.00 92.31 118 GLY A O 1
ATOM 932 N N . ALA A 1 119 ? -8.726 7.061 4.401 1.00 92.81 119 ALA A N 1
ATOM 933 C CA . ALA A 1 119 ? -8.246 8.139 3.553 1.00 92.81 119 ALA A CA 1
ATOM 934 C C . ALA A 1 119 ? -7.059 7.632 2.713 1.00 92.81 119 ALA A C 1
ATOM 936 O O . ALA A 1 119 ? -6.359 6.720 3.159 1.00 92.81 119 ALA A O 1
ATOM 937 N N . PRO A 1 120 ? -6.832 8.182 1.505 1.00 94.50 120 PRO A N 1
ATOM 938 C CA . PRO A 1 120 ? -5.682 7.810 0.685 1.00 94.50 120 PRO A CA 1
ATOM 939 C C . PRO A 1 120 ? -4.373 8.159 1.401 1.00 94.50 120 PRO A C 1
ATOM 941 O O . PRO A 1 1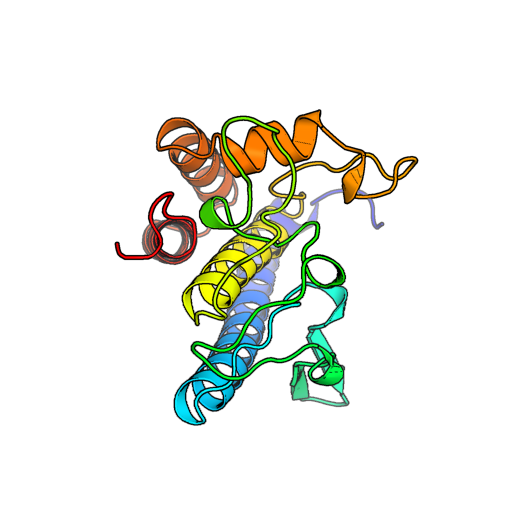20 ? -4.251 9.259 1.936 1.00 94.50 120 PRO A O 1
ATOM 944 N N . LEU A 1 121 ? -3.379 7.264 1.346 1.00 96.38 121 LEU A N 1
ATOM 945 C CA . LEU A 1 121 ? -2.040 7.550 1.886 1.00 96.38 121 LEU A CA 1
ATOM 946 C C . LEU A 1 121 ? -1.391 8.730 1.154 1.00 96.38 121 LEU A C 1
ATOM 948 O O . LEU A 1 121 ? -0.746 9.583 1.751 1.00 96.38 121 LEU A O 1
ATOM 952 N N . ILE A 1 122 ? -1.577 8.764 -0.167 1.00 95.50 122 ILE A N 1
ATOM 953 C CA . ILE A 1 122 ? -1.061 9.805 -1.053 1.00 95.50 122 ILE A CA 1
ATOM 954 C C . ILE A 1 122 ? -2.208 10.250 -1.945 1.00 95.50 122 ILE A C 1
ATOM 956 O O . ILE A 1 122 ? -2.828 9.443 -2.643 1.00 95.50 122 ILE A O 1
ATOM 960 N N . VAL A 1 123 ? -2.505 11.546 -1.912 1.00 94.00 123 VAL A N 1
ATOM 961 C CA . VAL A 1 123 ? -3.611 12.127 -2.671 1.00 94.00 123 VAL A CA 1
ATOM 962 C C . VAL A 1 123 ? -3.161 12.393 -4.103 1.00 94.00 123 VAL A C 1
ATOM 964 O O . VAL A 1 123 ? -2.370 13.299 -4.354 1.00 94.00 123 VAL A O 1
ATOM 967 N N . PHE A 1 124 ? -3.723 11.643 -5.048 1.00 92.69 124 PHE A N 1
ATOM 968 C CA . PHE A 1 124 ? -3.579 11.913 -6.476 1.00 92.69 124 PHE A CA 1
ATOM 969 C C . PHE A 1 124 ? -4.685 12.835 -6.996 1.00 92.69 124 PHE A C 1
ATOM 971 O O . PHE A 1 124 ? -5.864 12.743 -6.632 1.00 92.69 124 PHE A O 1
ATOM 978 N N . ASN A 1 125 ? -4.309 13.723 -7.909 1.00 90.19 125 ASN A N 1
ATOM 979 C CA . ASN A 1 125 ? -5.220 14.588 -8.627 1.00 90.19 125 ASN A CA 1
ATOM 980 C C . ASN A 1 125 ? -5.999 13.786 -9.675 1.00 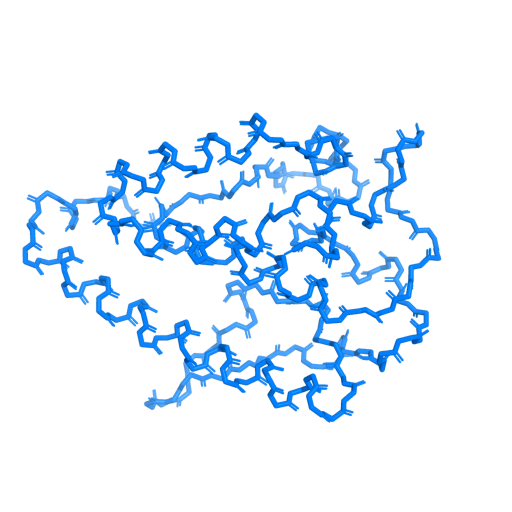90.19 125 ASN A C 1
ATOM 982 O O . ASN A 1 125 ? -5.506 13.507 -10.766 1.00 90.19 125 ASN A O 1
ATOM 986 N N . LYS A 1 126 ? -7.275 13.531 -9.381 1.00 87.50 126 LYS A N 1
ATOM 987 C CA . LYS A 1 126 ? -8.205 12.771 -10.234 1.00 87.50 126 LYS A CA 1
ATOM 988 C C . LYS A 1 126 ? -8.438 13.359 -11.632 1.00 87.50 126 LYS A C 1
ATOM 990 O O . LYS A 1 126 ? -8.957 12.669 -12.500 1.00 87.50 126 LYS A O 1
ATOM 995 N N . THR A 1 127 ? -8.106 14.632 -11.856 1.00 86.56 127 THR A N 1
ATOM 996 C CA . THR A 1 127 ? -8.232 15.279 -13.177 1.00 86.56 127 THR A CA 1
ATOM 997 C C . THR A 1 127 ? -7.006 15.065 -14.063 1.00 86.56 127 THR A C 1
ATOM 999 O O . THR A 1 127 ? -7.064 15.299 -15.270 1.00 86.56 127 THR A O 1
ATOM 1002 N N . LYS A 1 128 ? -5.890 14.613 -13.482 1.00 82.69 128 LYS A N 1
ATOM 1003 C CA . LYS A 1 128 ? -4.648 14.319 -14.192 1.00 82.69 128 LYS A CA 1
ATOM 1004 C C . LYS A 1 128 ? -4.484 12.810 -14.324 1.00 82.69 128 LYS A C 1
ATOM 1006 O O . LYS A 1 128 ? -4.924 12.039 -13.482 1.00 82.69 128 LYS A O 1
ATOM 1011 N N . LYS A 1 129 ? -3.794 12.381 -15.381 1.00 85.62 129 LYS A N 1
ATOM 1012 C CA . LYS A 1 129 ? -3.254 11.016 -15.419 1.00 85.62 129 LYS A CA 1
ATOM 1013 C C . LYS A 1 129 ? -2.190 10.892 -14.329 1.00 85.62 129 LYS A C 1
ATOM 1015 O O . LYS A 1 129 ? -1.404 11.823 -14.173 1.00 85.62 129 LYS A O 1
ATOM 1020 N N . THR A 1 130 ? -2.109 9.743 -13.664 1.00 83.88 130 THR A N 1
ATOM 1021 C CA . THR A 1 130 ? -1.144 9.459 -12.586 1.00 83.88 130 THR A CA 1
ATOM 1022 C C . THR A 1 130 ? 0.291 9.859 -12.951 1.00 83.88 130 THR A C 1
ATOM 1024 O O . THR A 1 130 ? 0.949 10.566 -12.197 1.00 83.88 130 THR A O 1
ATOM 1027 N N . HIS A 1 131 ? 0.742 9.523 -14.166 1.00 85.25 131 HIS A N 1
ATOM 1028 C CA . HIS A 1 131 ? 2.076 9.872 -14.685 1.00 85.25 131 HIS A CA 1
ATOM 1029 C C . HIS A 1 131 ? 2.354 11.383 -14.813 1.00 85.25 131 HIS A C 1
ATOM 1031 O O . HIS A 1 131 ? 3.493 11.771 -15.054 1.00 85.25 131 HIS A O 1
ATOM 1037 N N . HIS A 1 132 ? 1.332 12.233 -14.711 1.00 87.31 132 HIS A N 1
ATOM 1038 C CA . HIS A 1 132 ? 1.439 13.690 -14.818 1.00 87.31 132 HIS A CA 1
ATOM 1039 C C . HIS A 1 132 ? 1.199 14.404 -13.480 1.00 87.31 132 HIS A C 1
ATOM 1041 O O . HIS A 1 132 ? 1.221 15.639 -13.432 1.00 87.31 132 HIS A O 1
ATOM 1047 N N . ASP A 1 133 ? 0.952 13.665 -12.396 1.00 91.62 133 ASP A N 1
ATOM 1048 C CA . ASP A 1 133 ? 0.833 14.250 -11.066 1.00 91.62 133 ASP A CA 1
ATOM 1049 C C . ASP A 1 133 ? 2.196 14.348 -10.374 1.00 91.62 133 ASP A C 1
ATOM 1051 O O . ASP A 1 133 ? 2.538 13.584 -9.474 1.00 91.62 133 ASP A O 1
ATOM 1055 N N . MET A 1 134 ? 2.992 15.321 -10.816 1.00 89.94 134 MET A N 1
ATOM 1056 C CA . MET A 1 134 ? 4.360 15.521 -10.329 1.00 89.94 134 MET A CA 1
ATOM 1057 C C . MET A 1 134 ? 4.450 15.786 -8.820 1.00 89.94 134 MET A C 1
ATOM 1059 O O . MET A 1 134 ? 5.514 15.572 -8.249 1.00 89.94 134 MET A O 1
ATOM 1063 N N . MET A 1 135 ? 3.380 16.270 -8.177 1.00 91.81 135 MET A N 1
ATOM 1064 C CA . MET A 1 135 ? 3.378 16.488 -6.725 1.00 91.81 135 MET A CA 1
ATOM 1065 C C . MET A 1 135 ? 3.273 15.154 -5.993 1.00 91.81 135 MET A C 1
ATOM 1067 O O . MET A 1 135 ? 4.132 14.853 -5.173 1.00 91.81 135 MET A O 1
ATOM 1071 N N . ALA A 1 136 ? 2.296 14.321 -6.360 1.00 93.50 136 ALA A N 1
ATOM 1072 C CA . ALA A 1 136 ? 2.134 12.998 -5.766 1.00 93.50 136 ALA A CA 1
ATOM 1073 C C . ALA A 1 136 ? 3.354 12.098 -6.038 1.00 93.50 136 ALA A C 1
ATOM 1075 O O . ALA A 1 136 ? 3.848 11.425 -5.136 1.00 93.50 136 ALA A O 1
ATOM 1076 N N . LEU A 1 137 ? 3.905 12.143 -7.258 1.00 93.62 137 LEU A N 1
ATOM 1077 C CA . LEU A 1 137 ? 5.131 11.412 -7.601 1.00 93.62 137 LEU A CA 1
ATOM 1078 C C . LEU A 1 137 ? 6.353 11.916 -6.821 1.00 93.62 137 LEU A C 1
ATOM 1080 O O . LEU A 1 137 ? 7.200 11.110 -6.445 1.00 93.62 137 LEU A O 1
ATOM 1084 N N . ALA A 1 138 ? 6.450 13.223 -6.552 1.00 92.81 138 ALA A N 1
ATOM 1085 C CA . ALA A 1 138 ? 7.511 13.767 -5.707 1.00 92.81 138 ALA A CA 1
ATOM 1086 C C . ALA A 1 138 ? 7.367 13.320 -4.246 1.00 92.81 138 ALA A C 1
ATOM 1088 O O . ALA A 1 138 ? 8.382 13.048 -3.614 1.00 92.81 138 ALA A O 1
ATOM 1089 N N . THR A 1 139 ? 6.139 13.205 -3.731 1.00 94.38 139 THR A N 1
ATOM 1090 C CA . THR A 1 139 ? 5.877 12.636 -2.400 1.00 94.38 139 THR A CA 1
ATOM 1091 C C . THR A 1 139 ? 6.318 11.176 -2.326 1.00 94.38 139 THR A C 1
ATOM 1093 O O . THR A 1 139 ? 7.016 10.813 -1.390 1.00 94.38 139 THR A O 1
ATOM 1096 N N . ILE A 1 140 ? 5.984 10.355 -3.330 1.00 94.38 140 ILE A N 1
ATOM 1097 C CA . ILE A 1 140 ? 6.426 8.950 -3.385 1.00 94.38 140 ILE A CA 1
ATOM 1098 C C . ILE A 1 140 ? 7.951 8.863 -3.485 1.00 94.38 140 ILE A C 1
ATOM 1100 O O . ILE A 1 140 ? 8.584 8.166 -2.704 1.00 94.38 140 ILE A O 1
ATOM 1104 N N . GLY A 1 141 ? 8.562 9.571 -4.439 1.00 93.25 141 GLY A N 1
ATOM 1105 C CA . GLY A 1 141 ? 10.007 9.488 -4.669 1.00 93.25 141 GLY A CA 1
ATOM 1106 C C . GLY A 1 141 ? 10.860 10.116 -3.563 1.00 93.25 141 GLY A C 1
ATOM 1107 O O . GLY A 1 141 ? 12.052 9.838 -3.492 1.00 93.25 141 GLY A O 1
ATOM 1108 N N . GLY A 1 142 ? 10.269 10.973 -2.728 1.00 93.31 142 GLY A N 1
ATOM 1109 C CA . GLY A 1 142 ? 10.904 11.585 -1.562 1.00 93.31 142 GLY A CA 1
ATOM 1110 C C . GLY A 1 142 ? 10.523 10.935 -0.233 1.00 93.31 142 GLY A C 1
ATOM 1111 O O . GLY A 1 142 ? 10.784 11.548 0.804 1.00 93.31 142 GLY A O 1
ATOM 1112 N N . TRP A 1 143 ? 9.885 9.759 -0.262 1.00 95.38 143 TRP A N 1
ATOM 1113 C CA . TRP A 1 143 ? 9.404 9.074 0.934 1.00 95.38 143 TRP A CA 1
ATOM 1114 C C . TRP A 1 143 ? 10.534 8.811 1.930 1.00 95.38 143 TRP A C 1
ATOM 1116 O O . TRP A 1 143 ? 11.585 8.288 1.563 1.00 95.38 143 TRP A O 1
ATOM 1126 N N . ASN A 1 144 ? 10.315 9.194 3.184 1.00 94.50 144 ASN A N 1
ATOM 1127 C CA . ASN A 1 144 ? 11.297 9.108 4.260 1.00 94.50 144 ASN A CA 1
ATOM 1128 C C . ASN A 1 144 ? 10.619 8.892 5.625 1.00 94.50 144 ASN A C 1
ATOM 1130 O O . ASN A 1 144 ? 9.399 8.795 5.743 1.00 94.50 144 ASN A O 1
ATOM 1134 N N . GLU A 1 145 ? 11.426 8.866 6.676 1.00 93.94 145 GLU A N 1
ATOM 1135 C CA . GLU A 1 145 ? 11.053 8.641 8.071 1.00 93.94 145 GLU A CA 1
ATOM 1136 C C . GLU A 1 145 ? 10.052 9.677 8.587 1.00 93.94 145 GLU A C 1
ATOM 1138 O O . GLU A 1 145 ? 9.196 9.347 9.402 1.00 93.94 145 GLU A O 1
ATOM 1143 N N . GLY A 1 146 ? 10.107 10.914 8.087 1.00 95.81 146 GLY A N 1
ATOM 1144 C CA . GLY A 1 146 ? 9.103 11.932 8.384 1.00 95.81 146 GLY A CA 1
ATOM 1145 C C . GLY A 1 146 ? 7.721 11.538 7.859 1.00 95.81 146 GLY A C 1
ATOM 1146 O O . GLY A 1 146 ? 6.739 11.643 8.588 1.00 95.81 146 GLY A O 1
ATOM 1147 N N . ASN A 1 147 ? 7.643 10.999 6.637 1.00 96.19 147 ASN A N 1
ATOM 1148 C CA . ASN A 1 147 ? 6.386 10.467 6.099 1.00 96.19 147 ASN A CA 1
ATOM 1149 C C . ASN A 1 147 ? 5.910 9.243 6.886 1.00 96.19 147 ASN A C 1
ATOM 1151 O O . ASN A 1 147 ? 4.717 9.093 7.141 1.00 96.19 147 ASN A O 1
ATOM 1155 N N . LEU A 1 148 ? 6.838 8.381 7.307 1.00 95.69 148 LEU A N 1
ATOM 1156 C CA . LEU A 1 148 ? 6.503 7.217 8.120 1.00 95.69 148 LEU A CA 1
ATOM 1157 C C . LEU A 1 148 ? 5.966 7.620 9.503 1.00 95.69 148 LEU A C 1
ATOM 1159 O O . LEU A 1 148 ? 5.035 6.993 10.003 1.00 95.69 148 LEU A O 1
ATOM 1163 N N . GLN A 1 149 ? 6.481 8.699 10.095 1.00 96.56 149 GLN A N 1
ATOM 1164 C CA . GLN A 1 149 ? 5.954 9.240 11.347 1.00 96.56 149 GLN A CA 1
ATOM 1165 C C . GLN A 1 149 ? 4.522 9.774 11.180 1.00 96.56 149 GLN A C 1
ATOM 1167 O O . GLN A 1 149 ? 3.664 9.477 12.006 1.00 96.56 149 GLN A O 1
ATOM 1172 N N . GLU A 1 150 ? 4.218 10.471 10.079 1.00 97.19 150 GLU A N 1
ATOM 1173 C CA . GLU A 1 150 ? 2.840 10.897 9.772 1.00 97.19 150 GLU A CA 1
ATOM 1174 C C . GLU A 1 150 ? 1.881 9.700 9.629 1.00 97.19 150 GLU A C 1
ATOM 1176 O O . GLU A 1 150 ? 0.700 9.789 9.980 1.00 97.19 150 GLU A O 1
ATOM 1181 N N . VAL A 1 151 ? 2.377 8.567 9.121 1.00 97.50 151 VAL A N 1
ATOM 1182 C CA . VAL A 1 151 ? 1.628 7.304 9.059 1.00 97.50 151 VAL A CA 1
ATOM 1183 C C . VAL A 1 151 ? 1.376 6.742 10.458 1.00 97.50 151 VAL A C 1
ATOM 1185 O O . VAL A 1 151 ? 0.244 6.355 10.756 1.00 97.50 151 VAL A O 1
ATOM 1188 N N . VAL A 1 152 ? 2.394 6.720 11.323 1.00 97.50 152 VAL A N 1
ATOM 1189 C CA . VAL A 1 152 ? 2.273 6.284 12.726 1.00 97.50 152 VAL A CA 1
ATOM 1190 C C . VAL A 1 152 ? 1.215 7.100 13.460 1.00 97.50 152 VAL A C 1
ATOM 1192 O O . VAL A 1 152 ? 0.345 6.518 14.115 1.00 97.50 152 VAL A O 1
ATOM 1195 N N . ASP A 1 153 ? 1.253 8.423 13.320 1.00 97.62 153 ASP A N 1
ATOM 1196 C CA . ASP A 1 153 ? 0.337 9.331 14.008 1.00 97.62 153 ASP A CA 1
ATOM 1197 C C . ASP A 1 153 ? -1.115 9.068 13.578 1.00 97.62 153 ASP A C 1
ATOM 1199 O O . ASP A 1 153 ? -1.987 8.850 14.421 1.00 97.62 153 ASP A O 1
ATOM 1203 N N . GLN A 1 154 ? -1.365 8.961 12.268 1.00 97.19 154 GLN A N 1
ATOM 1204 C CA . GLN A 1 154 ? -2.702 8.695 11.722 1.00 97.19 154 GLN A CA 1
ATOM 1205 C C . GLN A 1 154 ? -3.240 7.304 12.082 1.00 97.19 154 GLN A C 1
ATOM 1207 O O . GLN A 1 154 ? -4.434 7.145 12.340 1.00 97.19 154 GLN A O 1
ATOM 1212 N N . LEU A 1 155 ? -2.388 6.276 12.108 1.00 96.31 155 LEU A N 1
ATOM 1213 C CA . LEU A 1 155 ? -2.797 4.927 12.514 1.00 96.31 155 LEU A CA 1
ATOM 1214 C C . LEU A 1 155 ? -3.065 4.847 14.022 1.00 96.31 155 LEU A C 1
ATOM 1216 O O . LEU A 1 155 ? -3.996 4.158 14.449 1.00 96.31 155 LEU A O 1
ATOM 1220 N N . THR A 1 156 ? -2.279 5.569 14.823 1.00 95.62 156 THR A N 1
ATOM 1221 C CA . THR A 1 156 ? -2.483 5.684 16.272 1.00 95.62 156 THR A CA 1
ATOM 1222 C C . THR A 1 156 ? -3.796 6.399 16.570 1.00 95.62 156 THR A C 1
ATOM 1224 O O . THR A 1 156 ? -4.594 5.889 17.356 1.00 95.62 156 THR A O 1
ATOM 1227 N N . GLU A 1 157 ? -4.076 7.510 15.884 1.00 93.50 157 GLU A N 1
ATOM 1228 C CA . GLU A 1 157 ? -5.360 8.217 15.959 1.00 93.50 157 GLU A CA 1
ATOM 1229 C C . GLU A 1 157 ? -6.523 7.334 15.482 1.00 93.50 157 GLU A C 1
ATOM 1231 O O . GLU A 1 157 ? -7.606 7.344 16.067 1.00 93.50 157 GLU A O 1
ATOM 1236 N N . ALA A 1 158 ? -6.292 6.496 14.467 1.00 91.62 158 ALA A N 1
ATOM 1237 C CA . ALA A 1 158 ? -7.265 5.506 14.026 1.00 91.62 158 ALA A CA 1
ATOM 1238 C C . ALA A 1 158 ? -7.471 4.361 15.036 1.00 91.62 158 ALA A C 1
ATOM 1240 O O . ALA A 1 158 ? -8.416 3.603 14.868 1.00 91.62 158 ALA A O 1
ATOM 1241 N N . GLY A 1 159 ? -6.648 4.209 16.077 1.00 91.25 159 GLY A N 1
ATOM 1242 C CA . GLY A 1 159 ? -6.913 3.296 17.194 1.00 91.25 159 GLY A CA 1
ATOM 1243 C C . GLY A 1 159 ? -6.626 1.812 16.935 1.00 91.25 159 GLY A C 1
ATOM 1244 O O . GLY A 1 159 ? -7.240 0.957 17.574 1.00 91.25 159 GLY A O 1
ATOM 1245 N N . ILE A 1 160 ? -5.709 1.468 16.020 1.00 90.06 160 ILE A N 1
ATOM 1246 C CA . ILE A 1 160 ? -5.387 0.057 15.696 1.00 90.06 160 ILE A CA 1
ATOM 1247 C C . ILE A 1 160 ? -4.399 -0.626 16.652 1.00 90.06 160 ILE A C 1
ATOM 1249 O O . ILE A 1 160 ? -4.149 -1.826 16.523 1.00 90.06 160 ILE A O 1
ATOM 1253 N N . GLY A 1 161 ? -3.851 0.118 17.615 1.00 91.31 161 GLY A N 1
ATOM 1254 C CA . GLY A 1 161 ? -2.835 -0.365 18.550 1.00 91.31 161 GLY A CA 1
ATOM 1255 C C . GLY A 1 161 ? -1.445 -0.519 17.919 1.00 91.31 161 GLY A C 1
ATOM 1256 O O . GLY A 1 161 ? -1.285 -0.507 16.701 1.00 91.31 161 GLY A O 1
ATOM 1257 N N . THR A 1 162 ? -0.425 -0.682 18.762 1.00 94.44 162 THR A N 1
ATOM 1258 C CA . THR A 1 162 ? 0.991 -0.645 18.349 1.00 94.44 162 THR A CA 1
ATOM 1259 C C . THR A 1 162 ? 1.360 -1.740 17.352 1.00 94.44 162 THR A C 1
ATOM 1261 O O . THR A 1 162 ? 1.964 -1.446 16.335 1.00 94.44 162 THR A O 1
ATOM 1264 N N . LEU A 1 163 ? 0.904 -2.980 17.556 1.00 93.62 163 LEU A N 1
ATOM 1265 C CA . LEU A 1 163 ? 1.179 -4.084 16.623 1.00 93.62 163 LEU A CA 1
ATOM 1266 C C . LEU A 1 163 ? 0.612 -3.838 15.218 1.00 93.62 163 LEU A C 1
ATOM 1268 O O . LEU A 1 163 ? 1.185 -4.283 14.226 1.00 93.62 163 LEU A O 1
ATOM 1272 N N . GLY A 1 164 ? -0.539 -3.164 15.132 1.00 94.38 164 GLY A N 1
ATOM 1273 C CA . GLY A 1 164 ? -1.128 -2.778 13.855 1.00 94.38 164 GLY A CA 1
ATOM 1274 C C . GLY A 1 164 ? -0.313 -1.682 13.176 1.00 94.38 164 GLY A C 1
ATOM 1275 O O . GLY A 1 164 ? -0.087 -1.761 11.972 1.00 94.38 164 GLY A O 1
ATOM 1276 N N . VAL A 1 165 ? 0.149 -0.698 13.955 1.00 97.00 165 VAL A N 1
ATOM 1277 C CA . VAL A 1 165 ? 1.051 0.358 13.477 1.00 97.00 165 VAL A CA 1
ATOM 1278 C C . VAL A 1 165 ? 2.332 -0.262 12.927 1.00 97.00 165 VAL A C 1
ATOM 1280 O O . VAL A 1 165 ? 2.638 -0.039 11.760 1.00 97.00 165 VAL A O 1
ATOM 1283 N N . ASP A 1 166 ? 3.000 -1.109 13.714 1.00 95.50 166 ASP A N 1
ATOM 1284 C CA . ASP A 1 166 ? 4.250 -1.771 13.336 1.00 95.50 166 ASP A CA 1
ATOM 1285 C C . ASP A 1 166 ? 4.090 -2.563 12.035 1.00 95.50 166 ASP A C 1
ATOM 1287 O O . ASP A 1 166 ? 4.906 -2.448 11.125 1.00 95.50 166 ASP A O 1
ATOM 1291 N N . LEU A 1 167 ? 3.009 -3.337 11.900 1.00 94.75 167 LEU A N 1
ATOM 1292 C CA . LEU A 1 167 ? 2.760 -4.122 10.692 1.00 94.75 167 LEU A CA 1
ATOM 1293 C C . LEU A 1 167 ? 2.668 -3.247 9.431 1.00 94.75 167 LEU A C 1
ATOM 1295 O O . LEU A 1 167 ? 3.187 -3.623 8.379 1.00 94.75 167 LEU A O 1
ATOM 1299 N N . VAL A 1 168 ? 1.976 -2.108 9.519 1.00 97.12 168 VAL A N 1
ATOM 1300 C CA . VAL A 1 168 ? 1.793 -1.208 8.375 1.00 97.12 168 VAL A CA 1
ATOM 1301 C C . VAL A 1 168 ? 3.087 -0.470 8.054 1.00 97.12 168 VAL A C 1
ATOM 1303 O O . VAL A 1 168 ? 3.446 -0.377 6.881 1.00 97.12 168 VAL A O 1
ATOM 1306 N N . THR A 1 169 ? 3.805 0.018 9.065 1.00 95.81 169 THR A N 1
ATOM 1307 C CA . THR A 1 169 ? 5.032 0.794 8.859 1.00 95.81 169 THR A CA 1
ATOM 1308 C C . THR A 1 169 ? 6.173 -0.047 8.303 1.00 95.81 169 THR A C 1
ATOM 1310 O O . THR A 1 169 ? 6.853 0.432 7.405 1.00 95.81 169 THR A O 1
ATOM 1313 N N . HIS A 1 170 ? 6.314 -1.316 8.708 1.00 94.56 170 HIS A N 1
ATOM 1314 C CA . HIS A 1 170 ? 7.301 -2.230 8.110 1.00 94.56 170 HIS A CA 1
ATOM 1315 C C . HIS A 1 170 ? 7.037 -2.497 6.621 1.00 94.56 170 HIS A C 1
ATOM 1317 O O . HIS A 1 170 ? 7.950 -2.792 5.863 1.00 94.56 170 HIS A O 1
ATOM 1323 N N . CYS A 1 171 ? 5.784 -2.394 6.170 1.00 96.25 171 CYS A N 1
ATOM 1324 C CA . CYS A 1 171 ? 5.475 -2.503 4.744 1.00 96.25 171 CYS A CA 1
ATOM 1325 C C . CYS A 1 171 ? 5.762 -1.201 3.979 1.00 96.25 171 CYS A C 1
ATOM 1327 O O . CYS A 1 171 ? 5.905 -1.235 2.762 1.00 96.25 171 CYS A O 1
ATOM 1329 N N . LEU A 1 172 ? 5.794 -0.060 4.670 1.00 96.50 172 LEU A N 1
ATOM 1330 C CA . LEU A 1 172 ? 5.971 1.281 4.103 1.00 96.50 172 LEU A CA 1
ATOM 1331 C C . LEU A 1 172 ? 7.375 1.846 4.371 1.00 96.50 172 LEU A C 1
ATOM 1333 O O . LEU A 1 172 ? 7.563 3.068 4.362 1.00 96.50 172 LEU A O 1
ATOM 1337 N N . CYS A 1 173 ? 8.353 0.970 4.610 1.00 89.44 173 CYS A N 1
ATOM 1338 C CA . CYS A 1 173 ? 9.748 1.355 4.758 1.00 89.44 173 CYS A CA 1
ATOM 1339 C C . CYS A 1 173 ? 10.245 2.088 3.498 1.00 89.44 173 CYS A C 1
ATOM 1341 O O . CYS A 1 173 ? 9.891 1.714 2.375 1.00 89.44 173 CYS A O 1
ATOM 1343 N N . PRO A 1 174 ? 11.065 3.140 3.655 1.00 79.62 174 PRO A N 1
ATOM 1344 C CA . PRO A 1 174 ? 11.629 3.879 2.526 1.00 79.62 174 PRO A CA 1
ATOM 1345 C C . PRO A 1 174 ? 12.653 3.061 1.730 1.00 79.62 174 PRO A C 1
ATOM 1347 O O . PRO A 1 174 ? 12.909 3.371 0.564 1.00 79.62 174 PRO A O 1
ATOM 1350 N N . LEU A 1 175 ? 13.229 2.023 2.342 1.00 77.19 175 LEU A N 1
ATOM 1351 C CA . LEU A 1 175 ? 14.150 1.095 1.704 1.00 77.19 175 LEU A CA 1
ATOM 1352 C C . LEU A 1 175 ? 13.494 -0.288 1.579 1.00 77.19 175 LEU A C 1
ATOM 1354 O O . LEU A 1 175 ? 12.973 -0.801 2.563 1.00 77.19 175 LEU A O 1
ATOM 1358 N N . PRO A 1 176 ? 13.528 -0.917 0.391 1.00 68.31 176 PRO A N 1
ATOM 1359 C CA . PRO A 1 176 ? 12.873 -2.205 0.151 1.00 68.31 176 PRO A CA 1
ATOM 1360 C C . PRO A 1 176 ? 13.593 -3.412 0.783 1.00 68.31 176 PRO A C 1
ATOM 1362 O O . PRO A 1 176 ? 13.090 -4.530 0.675 1.00 68.31 176 PRO A O 1
ATOM 1365 N N . GLU A 1 177 ? 14.784 -3.213 1.356 1.00 67.12 177 GLU A N 1
ATOM 1366 C CA . GLU A 1 177 ? 15.619 -4.262 1.967 1.00 67.12 177 GLU A CA 1
ATOM 1367 C C . GLU A 1 177 ? 15.472 -4.344 3.499 1.00 67.12 177 GLU A C 1
ATOM 1369 O O . GLU A 1 177 ? 15.956 -5.315 4.085 1.00 67.12 177 GLU A O 1
ATOM 1374 N N . ASP A 1 178 ? 14.798 -3.365 4.114 1.00 48.53 178 ASP A N 1
ATOM 1375 C CA . ASP A 1 178 ? 14.550 -3.252 5.561 1.00 48.53 178 ASP A CA 1
ATOM 1376 C C . ASP A 1 178 ? 13.152 -3.771 5.943 1.00 48.53 178 ASP A C 1
ATOM 1378 O O . ASP A 1 178 ? 13.034 -4.446 6.995 1.00 48.53 178 ASP A O 1
#